Protein AF-A0A6N9EW45-F1 (afdb_monomer_lite)

pLDDT: mean 87.75, std 12.37, range [39.0, 98.19]

Secondary structure (DSSP, 8-state):
-PPP----BTTB-GGG------------TT----THHHHHHHHHHHHTGGGSPB-SSTT-BS---

Foldseek 3Di:
DDDDQDDDDDPDDSVPDDQLDDDDADDDPVPDDDCVRVVVRVVVQVVSVSSWDADPDNVDTPDDD

Structure (mmCIF, N/CA/C/O backbone):
data_AF-A0A6N9EW45-F1
#
_entry.id   AF-A0A6N9EW45-F1
#
loop_
_atom_site.group_PDB
_atom_site.id
_atom_site.type_symbol
_atom_site.label_atom_id
_atom_site.label_alt_id
_atom_site.label_comp_id
_atom_site.label_asym_id
_atom_site.label_entity_id
_atom_site.label_seq_id
_atom_site.pdbx_PDB_ins_code
_atom_site.Cartn_x
_atom_site.Cartn_y
_atom_site.Cartn_z
_atom_site.occupancy
_atom_site.B_iso_or_equiv
_atom_site.auth_seq_id
_atom_site.auth_comp_id
_atom_site.auth_asym_id
_atom_site.auth_atom_id
_atom_site.pdbx_PDB_model_num
ATOM 1 N N . MET A 1 1 ? 1.075 27.199 -15.400 1.00 39.00 1 MET A N 1
ATOM 2 C CA . MET A 1 1 ? 2.444 26.741 -15.704 1.00 39.00 1 MET A CA 1
ATOM 3 C C . MET A 1 1 ? 2.318 25.248 -15.979 1.00 39.00 1 MET A C 1
ATOM 5 O O . MET A 1 1 ? 2.229 24.478 -15.037 1.00 39.00 1 MET A O 1
ATOM 9 N N . ALA A 1 2 ? 2.060 24.875 -17.235 1.00 45.25 2 ALA A N 1
ATOM 10 C CA . ALA A 1 2 ? 1.850 23.477 -17.621 1.00 45.25 2 ALA A CA 1
ATOM 11 C C . ALA A 1 2 ? 3.221 22.842 -17.887 1.00 45.25 2 ALA A C 1
ATOM 13 O O . ALA A 1 2 ? 4.062 23.488 -18.509 1.00 45.25 2 ALA A O 1
ATOM 14 N N . ALA A 1 3 ? 3.452 21.644 -17.350 1.00 51.06 3 ALA A N 1
ATOM 15 C CA . ALA A 1 3 ? 4.707 20.916 -17.495 1.00 51.06 3 ALA A CA 1
ATOM 16 C C . ALA A 1 3 ? 4.999 20.601 -18.973 1.00 51.06 3 ALA A C 1
ATOM 18 O O . ALA A 1 3 ? 4.084 20.294 -19.737 1.00 51.06 3 ALA A O 1
ATOM 19 N N . ASP A 1 4 ? 6.271 20.701 -19.352 1.00 57.00 4 ASP A N 1
ATOM 20 C CA . ASP A 1 4 ? 6.793 20.309 -20.661 1.00 57.00 4 ASP A CA 1
ATOM 21 C C . ASP A 1 4 ? 6.633 18.784 -20.828 1.00 57.00 4 ASP A C 1
ATOM 23 O O . ASP A 1 4 ? 7.151 18.042 -19.985 1.00 57.00 4 ASP A O 1
ATOM 27 N N . PRO A 1 5 ? 5.881 18.279 -21.826 1.00 60.03 5 PRO A N 1
ATOM 28 C CA . PRO A 1 5 ? 5.811 16.848 -22.076 1.00 60.03 5 PRO A CA 1
ATOM 29 C C . PRO A 1 5 ? 7.199 16.391 -22.518 1.00 60.03 5 PRO A C 1
ATOM 31 O O . PRO A 1 5 ? 7.669 16.787 -23.584 1.00 60.03 5 PRO A O 1
ATOM 34 N N . ALA A 1 6 ? 7.853 15.586 -21.676 1.00 71.31 6 ALA A N 1
ATOM 35 C CA . ALA A 1 6 ? 9.172 15.024 -21.933 1.00 71.31 6 ALA A CA 1
ATOM 36 C C . ALA A 1 6 ? 9.293 14.610 -23.410 1.00 71.31 6 ALA A C 1
ATOM 38 O O . ALA A 1 6 ? 8.440 13.898 -23.934 1.00 71.31 6 ALA A O 1
ATOM 39 N N . GLN A 1 7 ? 10.294 15.121 -24.124 1.00 81.56 7 GLN A N 1
ATOM 40 C CA . GLN A 1 7 ? 10.475 14.798 -25.538 1.00 81.56 7 GLN A CA 1
ATOM 41 C C . GLN A 1 7 ? 11.048 13.384 -25.677 1.00 81.56 7 GLN A C 1
ATOM 43 O O . GLN A 1 7 ? 11.873 12.960 -24.868 1.00 81.56 7 GLN A O 1
ATOM 48 N N . ARG A 1 8 ? 10.640 12.654 -26.725 1.00 87.81 8 ARG A N 1
ATOM 49 C CA . ARG A 1 8 ? 11.249 11.358 -27.078 1.00 87.81 8 ARG A CA 1
ATOM 50 C C . ARG A 1 8 ? 12.768 11.518 -27.191 1.00 87.81 8 ARG A C 1
ATOM 52 O O . ARG A 1 8 ? 13.238 12.292 -28.024 1.00 87.81 8 ARG A O 1
ATOM 59 N N . GLN A 1 9 ? 13.525 10.780 -26.378 1.00 88.88 9 GLN A N 1
ATOM 60 C CA . GLN A 1 9 ? 14.985 10.870 -26.320 1.00 88.88 9 GLN A CA 1
ATOM 61 C C . GLN A 1 9 ? 15.612 9.471 -26.304 1.00 88.88 9 GLN A C 1
ATOM 63 O O . GLN A 1 9 ? 15.477 8.712 -25.347 1.00 88.88 9 GLN A O 1
ATOM 68 N N . GLY A 1 10 ? 16.333 9.113 -27.370 1.00 90.12 10 GLY A N 1
ATOM 69 C CA . GLY A 1 10 ? 16.902 7.768 -27.499 1.00 90.12 10 GLY A CA 1
ATOM 70 C C . GLY A 1 10 ? 15.808 6.692 -27.547 1.00 90.12 10 GLY A C 1
ATOM 71 O O . GLY A 1 10 ? 14.925 6.764 -28.395 1.00 90.12 10 GLY A O 1
ATOM 72 N N . LEU A 1 11 ? 15.875 5.701 -26.649 1.00 91.31 11 LEU A N 1
ATOM 73 C CA . LEU A 1 11 ? 14.867 4.633 -26.510 1.00 91.31 11 LEU A CA 1
ATOM 74 C C . LEU A 1 11 ? 13.667 5.025 -25.628 1.00 91.31 11 LEU A C 1
ATOM 76 O O . LEU A 1 11 ? 12.731 4.239 -25.498 1.00 91.31 11 LEU A O 1
ATOM 80 N N . TYR A 1 12 ? 13.691 6.207 -25.008 1.00 89.06 12 TYR A N 1
ATOM 81 C CA . TYR A 1 12 ? 12.594 6.688 -24.177 1.00 89.06 12 TYR A CA 1
ATOM 82 C C . TYR A 1 12 ? 11.409 7.141 -25.039 1.00 89.06 12 TYR A C 1
ATOM 84 O O . TYR A 1 12 ? 11.542 8.060 -25.856 1.00 89.06 12 TYR A O 1
ATOM 92 N N . ASP A 1 13 ? 10.246 6.521 -24.823 1.00 90.44 13 ASP A N 1
ATOM 93 C CA . ASP A 1 13 ? 8.965 6.970 -25.365 1.00 90.44 13 ASP A CA 1
ATOM 94 C C . ASP A 1 13 ? 8.051 7.434 -24.215 1.00 90.44 13 ASP A C 1
ATOM 96 O O . ASP A 1 13 ? 7.573 6.586 -23.458 1.00 90.44 13 ASP A O 1
ATOM 100 N N . PRO A 1 14 ? 7.765 8.745 -24.095 1.00 89.81 14 PRO A N 1
ATOM 101 C CA . PRO A 1 14 ? 6.882 9.304 -23.069 1.00 89.81 14 PRO A CA 1
ATOM 102 C C . PRO A 1 14 ? 5.480 8.685 -23.066 1.00 89.81 14 PRO A C 1
ATOM 104 O O . PRO A 1 14 ? 4.771 8.769 -22.070 1.00 89.81 14 PRO A O 1
ATOM 107 N N . GLN A 1 15 ? 5.061 8.060 -24.174 1.00 89.69 15 GLN A N 1
ATOM 108 C CA . GLN A 1 15 ? 3.786 7.345 -24.242 1.00 89.69 15 GLN A CA 1
ATOM 109 C C . GLN A 1 15 ? 3.728 6.113 -23.324 1.00 89.69 15 GLN A C 1
ATOM 111 O O . GLN A 1 15 ? 2.628 5.681 -22.992 1.00 89.69 15 GLN A O 1
ATOM 116 N N . ASN A 1 16 ? 4.880 5.572 -22.914 1.00 87.31 16 ASN A N 1
ATOM 117 C CA . ASN A 1 16 ? 4.991 4.423 -22.011 1.00 87.31 16 ASN A CA 1
ATOM 118 C C . ASN A 1 16 ? 5.265 4.831 -20.548 1.00 87.31 16 ASN A C 1
ATOM 120 O O . ASN A 1 16 ? 5.488 3.960 -19.709 1.00 87.31 16 ASN A O 1
ATOM 124 N N . GLU A 1 17 ? 5.310 6.131 -20.239 1.00 84.38 17 GLU A N 1
ATOM 125 C CA . GLU A 1 17 ? 5.579 6.631 -18.887 1.00 84.38 17 GLU A CA 1
ATOM 126 C C . GLU A 1 17 ? 4.361 6.432 -17.978 1.00 84.38 17 GLU A C 1
ATOM 128 O O . GLU A 1 17 ? 3.288 6.996 -18.226 1.00 84.38 17 GLU 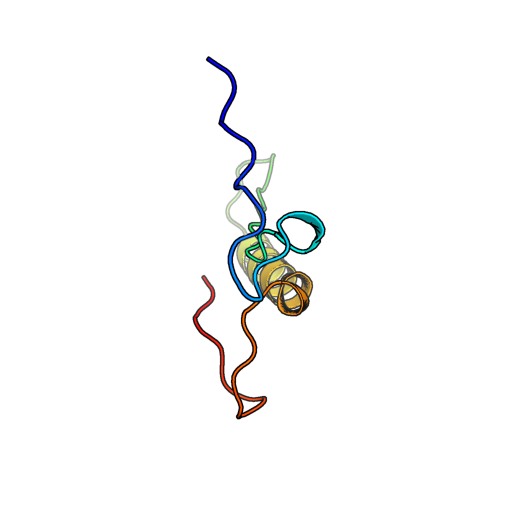A O 1
ATOM 133 N N . HIS A 1 18 ? 4.532 5.664 -16.899 1.00 82.50 18 HIS A N 1
ATOM 134 C CA . HIS A 1 18 ? 3.472 5.373 -15.937 1.00 82.50 18 HIS A CA 1
ATOM 135 C C . HIS A 1 18 ? 4.022 5.223 -14.511 1.00 82.50 18 HIS A C 1
ATOM 137 O O . HIS A 1 18 ? 4.941 4.442 -14.267 1.00 82.50 18 HIS A O 1
ATOM 143 N N . ASP A 1 19 ? 3.390 5.897 -13.546 1.00 81.38 19 ASP A N 1
ATOM 144 C CA . ASP A 1 19 ? 3.692 5.726 -12.123 1.00 81.38 19 ASP A CA 1
ATOM 145 C C . ASP A 1 19 ? 3.204 4.362 -11.613 1.00 81.38 19 ASP A C 1
ATOM 147 O O . ASP A 1 19 ? 2.004 4.055 -11.627 1.00 81.38 19 ASP A O 1
ATOM 151 N N . SER A 1 20 ? 4.117 3.552 -11.075 1.00 81.56 20 SER A N 1
ATOM 152 C CA . SER A 1 20 ? 3.758 2.216 -10.594 1.00 81.56 20 SER A CA 1
ATOM 153 C C . SER A 1 20 ? 3.290 2.185 -9.135 1.00 81.56 20 SER A C 1
ATOM 155 O O . SER A 1 20 ? 2.462 1.347 -8.831 1.00 81.56 20 SER A O 1
ATOM 157 N N . CYS A 1 21 ? 3.684 3.101 -8.241 1.00 87.06 21 CYS A N 1
ATOM 158 C CA . CYS A 1 21 ? 3.421 2.978 -6.790 1.00 87.06 21 CYS A CA 1
ATOM 159 C C . CYS A 1 21 ? 1.935 3.073 -6.370 1.00 87.06 21 CYS A C 1
ATOM 161 O O . CYS A 1 21 ? 1.163 3.860 -6.920 1.00 87.06 21 CYS A O 1
ATOM 163 N N . GLY A 1 22 ? 1.536 2.325 -5.331 1.00 88.81 22 GLY A N 1
ATOM 164 C CA . GLY A 1 22 ? 0.171 2.309 -4.782 1.00 88.81 22 GLY A CA 1
ATOM 165 C C . GLY A 1 22 ? 0.086 2.697 -3.301 1.00 88.81 22 GLY A C 1
ATOM 166 O O . GLY A 1 22 ? 0.996 2.419 -2.530 1.00 88.81 22 GLY A O 1
ATOM 167 N N . VAL A 1 23 ? -1.035 3.307 -2.897 1.00 93.69 23 VAL A N 1
ATOM 168 C CA . VAL A 1 23 ? -1.346 3.657 -1.497 1.00 93.69 23 VAL A CA 1
ATOM 169 C C . VAL A 1 23 ? -2.788 3.253 -1.189 1.00 93.69 23 VAL A C 1
ATOM 171 O O . VAL A 1 23 ? -3.665 3.373 -2.045 1.00 93.69 23 VAL A O 1
ATOM 174 N N . SER A 1 24 ? -3.045 2.784 0.033 1.00 93.75 24 SER A N 1
ATOM 175 C CA . SER A 1 24 ? -4.389 2.469 0.525 1.00 93.75 24 SER A CA 1
ATOM 176 C C . SER A 1 24 ? -4.601 3.027 1.933 1.00 93.75 24 SER A C 1
ATOM 178 O O . SER A 1 24 ? -3.643 3.316 2.646 1.00 93.75 24 SER A O 1
ATOM 180 N N . PHE A 1 25 ? -5.861 3.207 2.329 1.00 96.25 25 PHE A N 1
ATOM 181 C CA . PHE A 1 25 ? -6.223 3.702 3.654 1.00 96.25 25 PHE A CA 1
ATOM 182 C C . PHE A 1 25 ? -7.469 2.984 4.167 1.00 96.25 25 PHE A C 1
ATOM 184 O O . PHE A 1 25 ? -8.423 2.761 3.421 1.00 96.25 25 PHE A O 1
ATOM 191 N N . VAL A 1 26 ? -7.467 2.654 5.457 1.00 96.38 26 VAL A N 1
ATOM 192 C CA . VAL A 1 26 ? -8.597 2.043 6.157 1.00 96.38 26 VAL A CA 1
ATOM 193 C C . VAL A 1 26 ? -8.809 2.795 7.461 1.00 96.38 26 VAL A C 1
ATOM 195 O O . VAL A 1 26 ? -7.861 3.044 8.203 1.00 96.38 26 VAL A O 1
ATOM 198 N N . CYS A 1 27 ? -10.061 3.121 7.774 1.00 96.19 27 CYS A N 1
ATOM 199 C CA . CYS A 1 27 ? -10.421 3.680 9.068 1.00 96.19 27 CYS A CA 1
ATOM 200 C C . CYS A 1 27 ? -11.712 3.071 9.610 1.00 96.19 27 CYS A C 1
ATOM 202 O O . CYS A 1 27 ? -12.609 2.670 8.867 1.00 96.19 27 CYS A O 1
ATOM 204 N N . ASN A 1 28 ? -11.813 3.045 10.937 1.0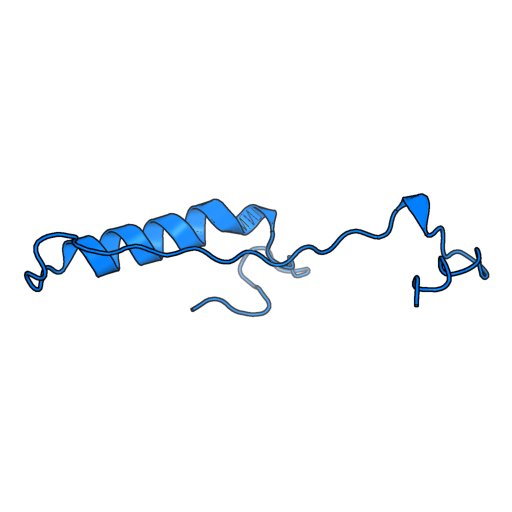0 97.38 28 ASN A N 1
ATOM 205 C CA . ASN A 1 28 ? -13.075 2.800 11.612 1.00 97.38 28 ASN A CA 1
ATOM 206 C C . ASN A 1 28 ? -13.781 4.142 11.839 1.00 97.38 28 ASN A C 1
ATOM 208 O O . ASN A 1 28 ? -13.369 4.918 12.700 1.00 97.38 28 ASN A O 1
ATOM 212 N N . ILE A 1 29 ? -14.863 4.398 11.101 1.00 97.12 29 ILE A N 1
ATOM 213 C CA . ILE A 1 29 ? -15.640 5.649 11.193 1.00 97.12 29 ILE A CA 1
ATOM 214 C C . ILE A 1 29 ? -16.234 5.843 12.601 1.00 97.12 29 ILE A C 1
ATOM 216 O O . ILE A 1 29 ? -16.411 6.969 13.053 1.00 97.12 29 ILE A O 1
ATOM 220 N N . GLY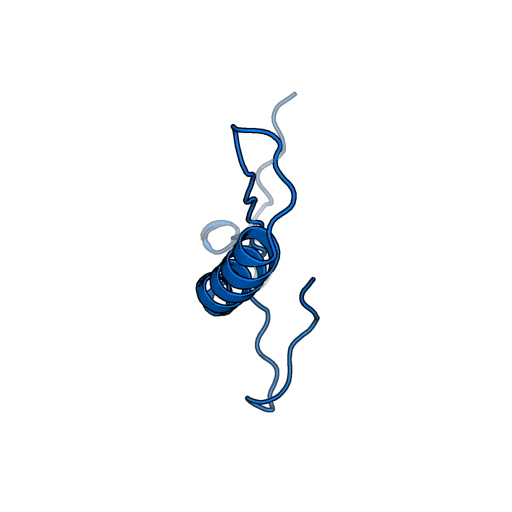 A 1 30 ? -16.484 4.754 13.334 1.00 96.50 30 GLY A N 1
ATOM 221 C CA . GLY A 1 30 ? -16.949 4.803 14.720 1.00 96.50 30 GLY A CA 1
ATOM 222 C C . GLY A 1 30 ? -15.860 5.147 15.743 1.00 96.50 30 GLY A C 1
ATOM 223 O O . GLY A 1 30 ? -16.158 5.179 16.934 1.00 96.50 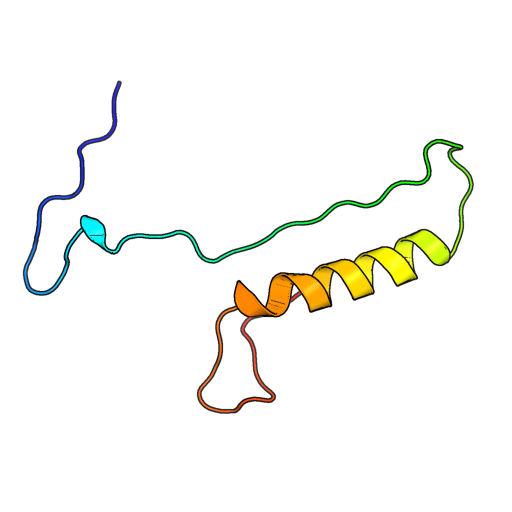30 GLY A O 1
ATOM 224 N N . GLY A 1 31 ? -14.605 5.336 15.317 1.00 96.62 31 GLY A N 1
ATOM 225 C CA . GLY A 1 31 ? -13.482 5.736 16.175 1.00 96.62 31 GLY A CA 1
ATOM 226 C C . GLY A 1 31 ? -13.037 4.682 17.193 1.00 96.62 31 GLY A C 1
ATOM 227 O O . GLY A 1 31 ? -12.193 4.955 18.043 1.00 96.62 31 GLY A O 1
ATOM 228 N N . LYS A 1 32 ? -13.599 3.471 17.135 1.00 97.44 32 LYS A N 1
ATOM 229 C CA . LYS A 1 32 ? -13.257 2.384 18.053 1.00 97.44 32 LYS A CA 1
ATOM 230 C C . LYS A 1 32 ? -11.989 1.683 17.587 1.00 97.44 32 LYS A C 1
ATOM 232 O O . LYS A 1 32 ? -11.899 1.257 16.434 1.00 97.44 32 LYS A O 1
ATOM 237 N N . ALA A 1 33 ? -11.049 1.505 18.509 1.00 96.62 33 ALA A N 1
ATOM 238 C CA . ALA A 1 33 ? -9.886 0.666 18.276 1.00 96.62 33 ALA A CA 1
ATOM 239 C C . ALA A 1 33 ? -10.337 -0.778 17.998 1.00 96.62 33 ALA A C 1
ATOM 241 O O . ALA A 1 33 ? -11.096 -1.360 18.773 1.00 96.62 33 ALA A O 1
ATOM 242 N N . SER A 1 34 ? -9.881 -1.337 16.879 1.00 97.31 34 SER A N 1
ATOM 243 C CA . SER A 1 34 ? -10.062 -2.744 16.520 1.00 97.31 34 SER A CA 1
ATOM 244 C C . SER A 1 34 ? -8.844 -3.221 15.738 1.00 97.31 34 SER A C 1
ATOM 246 O O . SER A 1 34 ? -8.288 -2.472 14.932 1.00 97.31 34 SER A O 1
ATOM 248 N N . H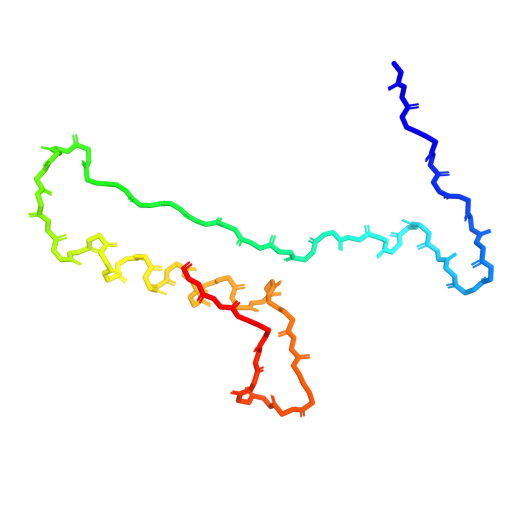IS A 1 35 ? -8.468 -4.484 15.939 1.00 97.75 35 HIS A N 1
ATOM 249 C CA . HIS A 1 35 ? -7.446 -5.148 15.134 1.00 97.75 35 HIS A CA 1
ATOM 250 C C . HIS A 1 35 ? -7.881 -5.320 13.666 1.00 97.75 35 HIS A C 1
ATOM 252 O O . HIS A 1 35 ? -7.034 -5.449 12.786 1.00 97.75 35 HIS A O 1
ATOM 258 N N . ASP A 1 36 ? -9.182 -5.236 13.370 1.00 97.56 36 ASP A N 1
ATOM 259 C CA . ASP A 1 36 ? -9.703 -5.360 12.002 1.00 97.56 36 ASP A CA 1
ATOM 260 C C . ASP A 1 36 ? -9.089 -4.332 11.044 1.00 97.56 36 ASP A C 1
ATOM 262 O O . ASP A 1 36 ? -8.852 -4.644 9.881 1.00 97.56 36 ASP A O 1
ATOM 266 N N . VAL A 1 37 ? -8.783 -3.120 11.527 1.00 97.25 37 VAL A N 1
ATOM 267 C CA . VAL A 1 37 ? -8.142 -2.074 10.710 1.00 97.25 37 VAL A CA 1
ATOM 268 C C . VAL A 1 37 ? -6.750 -2.517 10.252 1.00 97.25 37 VAL A C 1
ATOM 270 O O . VAL A 1 37 ? -6.391 -2.292 9.099 1.00 97.25 37 VAL A O 1
ATOM 273 N N . VAL A 1 38 ? -5.997 -3.211 11.112 1.00 97.19 38 VAL A N 1
ATOM 274 C CA . VAL A 1 38 ? -4.678 -3.768 10.773 1.00 97.19 38 VAL A CA 1
ATOM 275 C C . VAL A 1 38 ? -4.827 -4.908 9.769 1.00 97.19 38 VAL A C 1
ATOM 277 O O . VAL A 1 38 ? -4.152 -4.920 8.743 1.00 97.19 38 VAL A O 1
ATOM 280 N N . THR A 1 39 ? -5.752 -5.840 10.017 1.00 98.12 39 THR A N 1
ATOM 281 C CA . THR A 1 39 ? -6.014 -6.967 9.108 1.00 98.12 39 THR A CA 1
ATOM 282 C C . THR A 1 39 ? -6.428 -6.492 7.713 1.00 98.12 39 THR A C 1
ATOM 284 O O . THR A 1 39 ? -5.945 -7.016 6.708 1.00 98.12 39 THR A O 1
ATOM 287 N N . LEU A 1 40 ? -7.289 -5.475 7.634 1.00 97.81 40 LEU A N 1
ATOM 288 C CA . LEU A 1 40 ? -7.692 -4.865 6.370 1.00 97.81 40 LEU A CA 1
ATOM 289 C C . LEU A 1 40 ? -6.543 -4.100 5.704 1.00 97.81 40 LEU A C 1
ATOM 291 O O . LEU A 1 40 ? -6.413 -4.188 4.487 1.00 97.81 40 LEU A O 1
ATOM 295 N N . GLY A 1 41 ? -5.702 -3.406 6.477 1.00 97.69 41 GLY A N 1
ATOM 296 C CA . GLY A 1 41 ? -4.509 -2.724 5.969 1.00 97.69 41 GLY A CA 1
ATOM 297 C C . GLY A 1 41 ? -3.536 -3.686 5.285 1.00 97.69 41 GLY A C 1
ATOM 298 O O . GLY A 1 41 ? -3.182 -3.480 4.128 1.00 97.69 41 GLY A O 1
ATOM 299 N N . VAL A 1 42 ? -3.197 -4.803 5.937 1.00 97.31 42 VAL A N 1
ATOM 300 C CA . VAL A 1 42 ? -2.333 -5.842 5.342 1.00 97.31 42 VAL A CA 1
ATOM 301 C C . VAL A 1 42 ? -2.958 -6.417 4.069 1.00 97.31 42 VAL A C 1
ATOM 303 O O . VAL A 1 42 ? -2.290 -6.530 3.045 1.00 97.31 42 VAL A O 1
ATOM 306 N N . LYS A 1 43 ? -4.263 -6.723 4.089 1.00 98.19 43 LYS A N 1
ATOM 307 C CA . LYS A 1 43 ? -4.970 -7.205 2.893 1.00 98.19 43 LYS A CA 1
ATOM 308 C C . LYS A 1 43 ? -4.927 -6.186 1.750 1.00 98.19 43 LYS A C 1
ATOM 310 O O . LYS A 1 43 ? -4.813 -6.574 0.589 1.00 98.19 43 LYS A O 1
ATOM 315 N N . ALA A 1 44 ? -5.034 -4.898 2.061 1.00 96.81 44 ALA A N 1
ATOM 316 C CA . ALA A 1 44 ? -4.959 -3.841 1.066 1.00 96.81 44 ALA A CA 1
ATOM 317 C C . ALA A 1 44 ? -3.562 -3.755 0.431 1.00 96.81 44 ALA A C 1
ATOM 319 O O . ALA A 1 44 ? -3.481 -3.613 -0.786 1.00 96.81 44 ALA A O 1
ATOM 320 N N . LEU A 1 45 ? -2.486 -3.939 1.206 1.00 95.19 45 LEU A N 1
ATOM 321 C CA . LEU A 1 45 ? -1.122 -4.033 0.672 1.00 95.19 45 LEU A CA 1
ATOM 322 C C . LEU A 1 45 ? -0.956 -5.217 -0.285 1.00 95.19 45 LEU A C 1
ATOM 324 O O . LEU A 1 45 ? -0.443 -5.028 -1.384 1.00 95.19 45 LEU A O 1
ATOM 328 N N . CYS A 1 46 ? -1.462 -6.405 0.066 1.00 94.50 46 CYS A N 1
ATOM 329 C CA . CYS A 1 46 ? -1.440 -7.558 -0.844 1.00 94.50 46 CYS A CA 1
ATOM 330 C C . CYS A 1 46 ? -2.173 -7.261 -2.162 1.00 94.50 46 CYS A C 1
ATOM 332 O O . CYS A 1 46 ? -1.711 -7.623 -3.237 1.00 94.50 46 CYS A O 1
ATOM 334 N N . ASN A 1 47 ? -3.298 -6.544 -2.109 1.00 95.12 47 ASN A N 1
ATOM 335 C CA . ASN A 1 47 ? -4.028 -6.171 -3.323 1.00 95.12 47 ASN A CA 1
ATOM 336 C C . ASN A 1 47 ? -3.257 -5.173 -4.209 1.00 95.12 47 ASN A C 1
ATOM 338 O O . ASN A 1 47 ? -3.556 -5.070 -5.399 1.00 95.12 47 ASN A O 1
ATOM 342 N N . LEU A 1 48 ? -2.283 -4.442 -3.657 1.00 93.06 48 LEU A N 1
ATOM 343 C CA . LEU A 1 48 ? -1.419 -3.508 -4.382 1.00 93.06 48 LEU A CA 1
ATOM 344 C C . LEU A 1 48 ? -0.149 -4.167 -4.942 1.00 93.06 48 LEU A C 1
ATOM 346 O O . LEU A 1 48 ? 0.647 -3.479 -5.567 1.00 93.06 48 LEU A O 1
ATOM 350 N N . GLU A 1 49 ? 0.048 -5.476 -4.787 1.00 90.75 49 GLU A N 1
ATOM 351 C CA . GLU A 1 49 ? 1.264 -6.168 -5.246 1.00 90.75 49 GLU A CA 1
ATOM 352 C C . GLU A 1 49 ? 1.555 -5.960 -6.742 1.00 90.75 49 GLU A C 1
ATOM 354 O O . GLU A 1 49 ? 2.692 -5.710 -7.124 1.00 90.75 49 GLU A O 1
ATOM 359 N N . HIS A 1 50 ? 0.519 -5.930 -7.585 1.00 90.06 50 HIS A N 1
ATOM 360 C CA . HIS A 1 50 ? 0.632 -5.659 -9.028 1.00 90.06 50 HIS A CA 1
ATOM 361 C C . HIS A 1 50 ? 1.184 -4.264 -9.381 1.00 90.06 50 HIS A C 1
ATOM 363 O O . HIS A 1 50 ? 1.454 -3.980 -10.545 1.00 90.06 50 HIS A O 1
ATOM 369 N N . ARG A 1 51 ? 1.286 -3.380 -8.386 1.00 90.44 51 ARG A N 1
ATOM 370 C CA . ARG A 1 51 ? 1.839 -2.025 -8.468 1.00 90.44 51 ARG A CA 1
ATOM 371 C C . ARG A 1 51 ? 3.249 -1.936 -7.874 1.00 90.44 51 ARG A C 1
ATOM 373 O O . ARG A 1 51 ? 3.925 -0.924 -8.054 1.00 90.44 51 ARG A O 1
ATOM 380 N N . GLY A 1 52 ? 3.694 -2.975 -7.170 1.00 85.50 52 GLY A N 1
ATOM 381 C CA . GLY A 1 52 ? 5.030 -3.061 -6.599 1.00 85.50 52 GLY A CA 1
ATOM 382 C C . GLY A 1 52 ? 6.089 -3.343 -7.659 1.00 85.50 52 GLY A C 1
ATOM 383 O O . GLY A 1 52 ? 5.821 -3.963 -8.688 1.00 85.50 52 GLY A O 1
ATOM 384 N N . ALA A 1 53 ? 7.313 -2.898 -7.395 1.00 82.94 53 ALA A N 1
ATOM 385 C CA . ALA A 1 53 ? 8.459 -3.345 -8.164 1.00 82.94 53 ALA A CA 1
ATOM 386 C C . ALA A 1 53 ? 8.720 -4.829 -7.873 1.00 82.94 53 ALA A C 1
ATOM 388 O O . ALA A 1 53 ? 8.785 -5.245 -6.714 1.00 82.94 53 ALA A O 1
ATOM 389 N N . LEU A 1 54 ? 8.865 -5.614 -8.939 1.00 81.12 54 LEU A N 1
ATOM 390 C CA . LEU A 1 54 ? 9.203 -7.031 -8.871 1.00 81.12 54 LEU A CA 1
ATOM 391 C C . LEU A 1 54 ? 10.703 -7.191 -9.135 1.00 81.12 54 LEU A C 1
ATOM 393 O O . LEU A 1 54 ? 11.215 -6.706 -10.147 1.00 81.12 54 LEU A O 1
ATOM 397 N N . GLY A 1 55 ? 11.405 -7.867 -8.224 1.00 78.88 55 GLY A N 1
ATOM 398 C CA . GLY A 1 55 ? 12.807 -8.234 -8.405 1.00 78.88 55 GLY A CA 1
ATOM 399 C C . GLY A 1 55 ? 12.991 -9.437 -9.340 1.00 78.88 55 GLY A C 1
ATOM 400 O O . GLY A 1 55 ? 12.034 -10.047 -9.813 1.00 78.88 55 GLY A O 1
ATOM 401 N N . ALA A 1 56 ? 14.248 -9.818 -9.587 1.00 85.50 56 ALA A N 1
ATOM 402 C CA . ALA A 1 56 ? 14.566 -11.054 -10.313 1.00 85.50 56 ALA A CA 1
ATOM 403 C C . ALA A 1 56 ? 14.200 -12.324 -9.516 1.00 85.50 56 ALA A C 1
ATOM 405 O O . ALA A 1 56 ? 13.961 -13.376 -10.107 1.00 85.50 56 ALA A O 1
ATOM 406 N N . ASP A 1 57 ? 14.163 -12.221 -8.184 1.00 88.94 57 ASP A N 1
ATOM 407 C CA . ASP A 1 57 ? 13.651 -13.254 -7.286 1.00 88.94 57 ASP A CA 1
ATOM 408 C C . ASP A 1 57 ? 12.184 -12.930 -6.941 1.00 88.94 57 ASP A C 1
ATOM 410 O O . ASP A 1 57 ? 11.924 -11.851 -6.395 1.00 88.94 57 ASP A O 1
ATOM 414 N N . PRO A 1 58 ? 11.227 -13.838 -7.217 1.00 85.50 58 PRO A N 1
ATOM 415 C CA . PRO A 1 58 ? 9.806 -13.623 -6.935 1.00 85.50 58 PRO A CA 1
ATOM 416 C C . PRO A 1 58 ? 9.483 -13.439 -5.445 1.00 85.50 58 PRO A C 1
ATOM 418 O O . PRO A 1 58 ? 8.375 -13.030 -5.117 1.00 85.50 58 PRO A O 1
ATOM 421 N N . LEU A 1 59 ? 10.413 -13.746 -4.536 1.00 87.62 59 LEU A N 1
ATOM 422 C CA . LEU A 1 59 ? 10.253 -13.545 -3.094 1.00 87.62 59 LEU A CA 1
ATOM 423 C C . LEU A 1 59 ? 10.788 -12.187 -2.611 1.00 87.62 59 LEU A C 1
ATOM 425 O O . LEU A 1 59 ? 10.809 -11.929 -1.407 1.00 87.62 59 LEU A O 1
ATOM 429 N N . THR A 1 60 ? 11.237 -11.326 -3.527 1.00 89.81 60 THR A N 1
ATOM 430 C CA . THR A 1 60 ? 11.821 -10.016 -3.214 1.00 89.81 60 THR A CA 1
ATOM 431 C C . THR A 1 60 ? 10.991 -8.872 -3.784 1.00 89.81 60 THR A C 1
ATOM 433 O O . THR A 1 60 ? 10.396 -8.984 -4.854 1.00 89.81 60 THR A O 1
ATOM 436 N N . GLY A 1 61 ? 10.982 -7.749 -3.070 1.00 86.88 61 GLY A N 1
ATOM 437 C CA . GLY A 1 61 ? 10.365 -6.497 -3.499 1.00 86.88 61 GLY A CA 1
ATOM 438 C C . GLY A 1 61 ? 11.031 -5.307 -2.814 1.00 86.88 61 GLY A C 1
ATOM 439 O O . GLY A 1 61 ? 11.729 -5.476 -1.812 1.00 86.88 61 GLY A O 1
ATOM 440 N N . ASP A 1 62 ? 10.811 -4.108 -3.349 1.00 89.44 62 ASP A N 1
ATOM 441 C CA . ASP A 1 62 ? 11.497 -2.890 -2.893 1.00 89.44 62 ASP A CA 1
ATOM 442 C C . ASP A 1 62 ? 11.050 -2.426 -1.493 1.00 89.44 62 ASP A C 1
ATOM 444 O O . ASP A 1 62 ? 11.832 -1.820 -0.757 1.00 89.44 62 ASP A O 1
ATOM 448 N N . GLY A 1 63 ? 9.804 -2.722 -1.102 1.00 87.62 63 GLY A N 1
ATOM 449 C CA . GLY A 1 63 ? 9.274 -2.434 0.234 1.00 87.62 63 GLY A CA 1
ATOM 450 C C . GLY A 1 63 ? 7.754 -2.240 0.281 1.00 87.62 63 GLY A C 1
ATOM 451 O O . GLY A 1 63 ? 7.133 -1.846 -0.703 1.00 87.62 63 GLY A O 1
ATOM 452 N N . ALA A 1 64 ? 7.155 -2.501 1.447 1.00 91.25 64 ALA A N 1
ATOM 453 C CA . ALA A 1 64 ? 5.742 -2.254 1.748 1.00 91.25 64 ALA A CA 1
ATOM 454 C C . ALA A 1 64 ? 5.575 -1.843 3.222 1.00 91.25 64 ALA A C 1
ATOM 456 O O . ALA A 1 64 ? 6.393 -2.229 4.063 1.00 91.25 64 ALA A O 1
ATOM 457 N N . GLY A 1 65 ? 4.522 -1.079 3.532 1.00 87.69 65 GLY A N 1
ATOM 458 C CA . GLY A 1 65 ? 4.225 -0.581 4.879 1.00 87.69 65 GLY A CA 1
ATOM 459 C C . GLY A 1 65 ? 2.807 -0.055 5.024 1.00 87.69 65 GLY A C 1
ATOM 460 O O . GLY A 1 65 ? 2.220 0.332 3.991 1.00 87.69 65 GLY A O 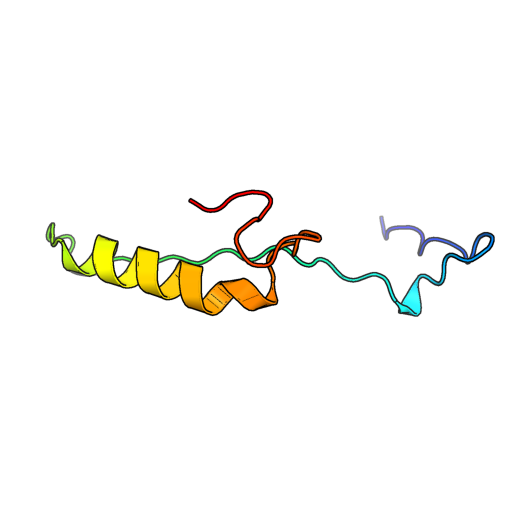1
#

Radius of gyration: 18.02 Å; chains: 1; bounding box: 34×40×46 Å

Sequence (65 aa):
MAADPAQRQGLYDPQNEHDSCGVSFVCNIGGKASHDVVTLGVKALCNLEHRGALGADPLTGDGAG